Protein AF-A0A7W9QB56-F1 (afdb_monomer_lite)

Organism: NCBI:txid1042984

Sequence (72 aa):
MAIRDLAGCGVQLLTCDTSQHTRGRAAGLQVSKVATKDPGAEPDWSALDGSGPGVRTQRRARQAAAEAPTVS

Foldseek 3Di:
DDPVVCVPPLDEAEECDPVCQVVCVVVVHHYDHDHPDPPPDDPPVVVPPDPDPPPVRVVVVVVVVVPDDPDD

Structure (mmCIF, N/CA/C/O backbone):
data_AF-A0A7W9QB56-F1
#
_entry.id   AF-A0A7W9QB56-F1
#
loop_
_atom_site.group_PDB
_atom_site.id
_atom_site.type_symbol
_atom_site.label_atom_id
_atom_site.label_alt_id
_atom_site.label_comp_id
_atom_site.label_asym_id
_atom_site.label_entity_id
_atom_site.label_seq_id
_atom_site.pdbx_PDB_ins_code
_atom_site.Cartn_x
_atom_site.Cartn_y
_atom_site.Cartn_z
_atom_site.occupancy
_atom_site.B_iso_or_equiv
_atom_site.auth_seq_id
_atom_site.auth_comp_id
_atom_site.auth_asym_id
_atom_site.auth_atom_id
_atom_site.pdbx_PDB_model_num
ATOM 1 N N . MET A 1 1 ? -13.539 2.194 -14.893 1.00 44.28 1 MET A N 1
ATOM 2 C CA . MET A 1 1 ? -13.726 1.428 -13.645 1.00 44.28 1 MET A CA 1
ATOM 3 C C . MET A 1 1 ? -13.308 2.325 -12.491 1.00 44.28 1 MET A C 1
ATOM 5 O O . MET A 1 1 ? -12.240 2.922 -12.593 1.00 44.28 1 MET A O 1
ATOM 9 N N . ALA A 1 2 ? -14.163 2.535 -11.490 1.00 53.16 2 ALA A N 1
ATOM 10 C CA . ALA A 1 2 ? -13.915 3.499 -10.414 1.00 53.16 2 ALA A CA 1
ATOM 11 C C . ALA A 1 2 ? -13.547 2.762 -9.120 1.00 53.16 2 ALA A C 1
ATOM 13 O O . ALA A 1 2 ? -14.063 1.685 -8.859 1.00 53.16 2 ALA A O 1
ATOM 14 N N . ILE A 1 3 ? -12.697 3.357 -8.275 1.00 57.38 3 ILE A N 1
ATOM 15 C CA . ILE A 1 3 ? -12.221 2.777 -6.996 1.00 57.38 3 ILE A CA 1
ATOM 16 C C . ILE A 1 3 ? -13.382 2.343 -6.070 1.00 57.38 3 ILE A C 1
ATOM 18 O O . ILE A 1 3 ? -13.213 1.460 -5.235 1.00 57.38 3 ILE A O 1
ATOM 22 N N . ARG A 1 4 ? -14.585 2.904 -6.262 1.00 52.81 4 ARG A N 1
ATOM 23 C CA . ARG A 1 4 ? -15.824 2.501 -5.577 1.00 52.81 4 ARG A CA 1
ATOM 24 C C . ARG A 1 4 ? -16.210 1.035 -5.809 1.00 52.81 4 ARG A C 1
ATOM 26 O O . ARG A 1 4 ? -16.777 0.444 -4.900 1.00 52.81 4 ARG A O 1
ATOM 33 N N . ASP A 1 5 ? -15.859 0.447 -6.952 1.00 59.97 5 ASP A N 1
ATOM 34 C CA . ASP A 1 5 ? -16.170 -0.954 -7.280 1.00 59.97 5 ASP A CA 1
ATOM 35 C C . ASP A 1 5 ? -15.332 -1.951 -6.448 1.00 59.97 5 ASP A C 1
ATOM 37 O O . ASP A 1 5 ? -15.616 -3.143 -6.435 1.00 59.97 5 ASP A O 1
ATOM 41 N N . LEU A 1 6 ? -14.305 -1.467 -5.734 1.00 57.78 6 LEU A N 1
ATOM 42 C CA . LEU A 1 6 ? -13.468 -2.256 -4.822 1.00 57.78 6 LEU A CA 1
ATOM 43 C C . LEU A 1 6 ? -13.972 -2.223 -3.369 1.00 57.78 6 LEU A C 1
ATOM 45 O O . LEU A 1 6 ? -13.422 -2.921 -2.516 1.00 57.78 6 LEU A O 1
ATOM 49 N N . ALA A 1 7 ? -14.995 -1.416 -3.060 1.00 51.12 7 ALA A N 1
ATOM 50 C CA . ALA A 1 7 ? -15.566 -1.333 -1.720 1.00 51.12 7 ALA A CA 1
ATOM 51 C C . ALA A 1 7 ? -16.284 -2.649 -1.372 1.00 51.12 7 ALA A C 1
ATOM 53 O O . ALA A 1 7 ? -17.388 -2.911 -1.839 1.00 51.12 7 ALA A O 1
ATOM 54 N N . GLY A 1 8 ? -15.631 -3.490 -0.567 1.00 63.28 8 GLY A N 1
ATOM 55 C CA . GLY A 1 8 ? -16.114 -4.821 -0.174 1.00 63.28 8 GLY A CA 1
ATOM 56 C C . GLY A 1 8 ? -15.196 -5.962 -0.618 1.00 63.28 8 GLY A C 1
ATOM 57 O O . GLY A 1 8 ? -15.268 -7.056 -0.062 1.00 63.28 8 GLY A O 1
ATOM 58 N N . CYS A 1 9 ? -14.271 -5.708 -1.547 1.00 68.56 9 CYS A N 1
ATOM 59 C CA . CYS A 1 9 ? -13.166 -6.620 -1.810 1.00 68.56 9 CYS A CA 1
ATOM 60 C C . CYS A 1 9 ? -12.136 -6.456 -0.687 1.00 68.56 9 CYS A C 1
ATOM 62 O O . CYS A 1 9 ? -11.695 -5.341 -0.412 1.00 68.56 9 CYS A O 1
ATOM 64 N N . GLY A 1 10 ? -11.745 -7.552 -0.031 1.00 75.88 10 GLY A N 1
ATOM 65 C CA . GLY A 1 10 ? -10.626 -7.552 0.913 1.00 75.88 10 GLY A CA 1
ATOM 66 C C . GLY A 1 10 ? -9.331 -7.208 0.181 1.00 75.88 10 GLY A C 1
ATOM 67 O O . GLY A 1 10 ? -8.632 -8.093 -0.302 1.00 75.88 10 GLY A O 1
ATOM 68 N N . VAL A 1 11 ? -9.049 -5.917 0.029 1.00 77.94 11 VAL A N 1
ATOM 69 C CA . VAL A 1 11 ? -7.867 -5.427 -0.674 1.00 77.94 11 VAL A CA 1
ATOM 70 C C . VAL A 1 11 ? -6.676 -5.394 0.276 1.00 77.94 11 VAL A C 1
ATOM 72 O O . VAL A 1 11 ? -6.762 -4.899 1.401 1.00 77.94 11 VAL A O 1
ATOM 75 N N . GLN A 1 12 ? -5.548 -5.916 -0.198 1.00 88.88 12 GLN A N 1
ATOM 76 C CA . GLN A 1 12 ? -4.277 -5.887 0.511 1.00 88.88 12 GLN A CA 1
ATOM 77 C C . GLN A 1 12 ? -3.333 -4.892 -0.166 1.00 88.88 12 GLN A C 1
ATOM 79 O O . GLN A 1 12 ? -3.104 -4.957 -1.373 1.00 88.88 12 GLN A O 1
ATOM 84 N N . LEU A 1 13 ? -2.761 -3.985 0.621 1.00 87.00 13 LEU A N 1
ATOM 85 C CA . LEU A 1 13 ? -1.707 -3.085 0.174 1.00 87.00 13 LEU A CA 1
ATOM 86 C C . LEU A 1 13 ? -0.361 -3.821 0.203 1.00 87.00 13 LEU A C 1
ATOM 88 O O . LEU A 1 13 ? 0.119 -4.210 1.269 1.00 87.00 13 LEU A O 1
ATOM 92 N N . LEU A 1 14 ? 0.264 -3.969 -0.963 1.00 92.75 14 LEU A N 1
ATOM 93 C CA . LEU A 1 14 ? 1.642 -4.435 -1.103 1.00 92.75 14 LEU A CA 1
ATOM 94 C C . LEU A 1 14 ? 2.552 -3.223 -1.296 1.00 92.75 14 LEU A C 1
ATOM 96 O O . LEU A 1 14 ? 2.335 -2.426 -2.206 1.00 92.75 14 LEU A O 1
ATOM 100 N N . THR A 1 15 ? 3.564 -3.067 -0.447 1.00 90.31 15 THR A N 1
ATOM 101 C CA . THR A 1 15 ? 4.524 -1.961 -0.578 1.00 90.31 15 THR A CA 1
ATOM 102 C C . THR A 1 15 ? 5.913 -2.362 -0.101 1.00 90.31 15 THR A C 1
ATOM 104 O O . THR A 1 15 ? 6.047 -3.136 0.843 1.00 90.31 15 THR A O 1
ATOM 107 N N . CYS A 1 16 ? 6.956 -1.834 -0.736 1.00 90.81 16 CYS A N 1
ATOM 108 C CA . CYS A 1 16 ? 8.328 -1.899 -0.229 1.00 90.81 16 CYS A CA 1
ATOM 109 C C . CYS A 1 16 ? 8.692 -0.676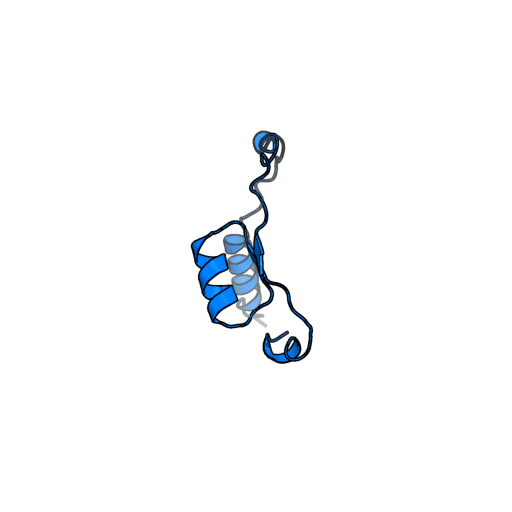 0.639 1.00 90.81 16 CYS A C 1
ATOM 111 O O . CYS A 1 16 ? 9.678 -0.720 1.376 1.00 90.81 16 CYS A O 1
ATOM 113 N N . ASP A 1 17 ? 7.882 0.391 0.607 1.00 91.06 17 ASP A N 1
ATOM 114 C CA . ASP A 1 17 ? 8.125 1.633 1.341 1.00 91.06 17 ASP A CA 1
ATOM 115 C C . ASP A 1 17 ? 7.648 1.543 2.799 1.00 91.06 17 ASP A C 1
ATOM 117 O O . ASP A 1 17 ? 6.495 1.220 3.103 1.00 91.06 17 ASP A O 1
ATOM 121 N N . THR A 1 18 ? 8.541 1.874 3.734 1.00 91.50 18 THR A N 1
ATOM 122 C CA . THR A 1 18 ? 8.247 1.817 5.174 1.00 91.50 18 THR A CA 1
ATOM 123 C C . THR A 1 18 ? 7.187 2.842 5.571 1.00 91.50 18 THR A C 1
ATOM 125 O O . THR A 1 18 ? 6.313 2.542 6.383 1.00 91.50 18 THR A O 1
ATOM 128 N N . SER A 1 19 ? 7.223 4.046 4.997 1.00 92.50 19 SER A N 1
ATOM 129 C CA . SER A 1 19 ? 6.281 5.105 5.361 1.00 92.50 19 SER A CA 1
ATOM 130 C C . SER A 1 19 ? 4.858 4.798 4.884 1.00 92.50 19 SER A C 1
ATOM 132 O O . SER A 1 19 ? 3.896 5.034 5.617 1.00 92.50 19 SER A O 1
ATOM 134 N N . GLN A 1 20 ? 4.705 4.231 3.687 1.00 91.56 20 GLN A N 1
ATOM 135 C CA . GLN A 1 20 ? 3.438 3.706 3.183 1.00 91.56 20 GLN A CA 1
ATOM 136 C C . GLN A 1 20 ? 2.936 2.539 4.029 1.00 91.56 20 GLN A C 1
ATOM 138 O O . GLN A 1 20 ? 1.746 2.503 4.337 1.00 91.56 20 GLN A O 1
ATOM 143 N N . HIS A 1 21 ? 3.823 1.637 4.464 1.00 92.19 21 HIS A N 1
ATOM 144 C CA . HIS A 1 21 ? 3.438 0.546 5.354 1.00 92.19 21 HIS A CA 1
ATOM 145 C C . HIS A 1 21 ? 2.806 1.068 6.654 1.00 92.19 21 HIS A C 1
ATOM 147 O O . HIS A 1 21 ? 1.707 0.653 7.027 1.00 92.19 21 HIS A O 1
ATOM 153 N N . THR A 1 22 ? 3.463 2.026 7.313 1.00 92.06 22 THR A N 1
ATOM 154 C CA . THR A 1 22 ? 2.972 2.632 8.559 1.00 92.06 22 THR A CA 1
ATOM 155 C C . THR A 1 22 ? 1.642 3.355 8.363 1.00 92.06 22 THR A C 1
ATOM 157 O O . THR A 1 22 ? 0.701 3.124 9.122 1.00 92.06 22 THR A O 1
ATOM 160 N N . ARG A 1 23 ? 1.520 4.196 7.325 1.00 92.69 23 ARG A N 1
ATOM 161 C CA . ARG A 1 23 ? 0.272 4.931 7.056 1.00 92.69 23 ARG A CA 1
ATOM 162 C C . ARG A 1 23 ? -0.880 4.004 6.669 1.00 92.69 23 ARG A C 1
ATOM 164 O O . ARG A 1 23 ? -1.997 4.216 7.126 1.00 92.69 23 ARG A O 1
ATOM 171 N N . GLY A 1 24 ? -0.616 2.965 5.877 1.00 90.25 24 GLY A N 1
ATOM 172 C CA . GLY A 1 24 ? -1.629 1.980 5.497 1.00 90.25 24 GLY A CA 1
ATOM 173 C C . GLY A 1 24 ? -2.162 1.207 6.704 1.00 90.25 24 GLY A C 1
ATOM 174 O O . GLY A 1 24 ? -3.373 1.058 6.846 1.00 90.25 24 GLY A O 1
ATOM 175 N N . ARG A 1 25 ? -1.276 0.800 7.626 1.00 90.31 25 ARG A N 1
ATOM 176 C CA . ARG A 1 25 ? -1.678 0.179 8.897 1.00 90.31 25 ARG A CA 1
ATOM 177 C C . ARG A 1 25 ? -2.513 1.119 9.763 1.00 90.31 25 ARG A C 1
ATOM 179 O O . ARG A 1 25 ? -3.542 0.694 10.275 1.00 90.31 25 ARG A O 1
ATOM 186 N N . ALA A 1 26 ? -2.110 2.384 9.889 1.00 86.56 26 ALA A N 1
ATOM 187 C CA . ALA A 1 26 ? -2.866 3.387 10.642 1.00 86.56 26 ALA A CA 1
ATOM 188 C C . ALA A 1 26 ? -4.269 3.646 10.056 1.00 86.56 26 ALA A C 1
ATOM 190 O O . ALA A 1 26 ? -5.196 3.942 10.800 1.00 86.56 26 ALA A O 1
ATOM 191 N N . ALA A 1 27 ? -4.440 3.485 8.740 1.00 87.38 27 ALA A N 1
ATOM 192 C CA . ALA A 1 27 ? -5.725 3.596 8.049 1.00 87.38 27 ALA A CA 1
ATOM 193 C C . ALA A 1 27 ? -6.581 2.309 8.095 1.00 87.38 27 ALA A C 1
ATOM 195 O O . ALA A 1 27 ? -7.627 2.253 7.453 1.0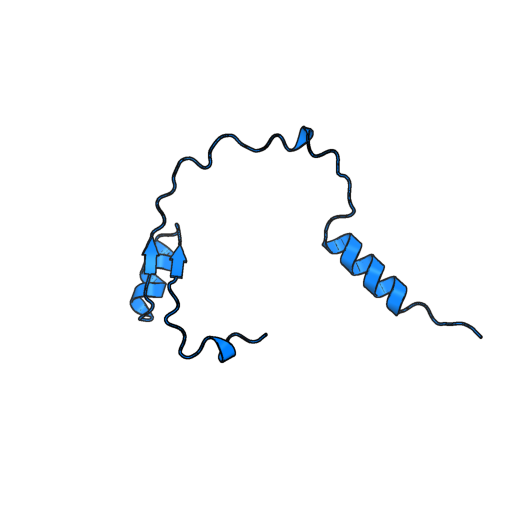0 87.38 27 ALA A O 1
ATOM 196 N N . GLY A 1 28 ? -6.145 1.267 8.815 1.00 85.19 28 GLY A N 1
ATOM 197 C CA . GLY A 1 28 ? -6.878 0.002 8.945 1.00 85.19 28 GLY A CA 1
ATOM 198 C C . GLY A 1 28 ? -6.782 -0.928 7.731 1.00 85.19 28 GLY A C 1
ATOM 199 O O . GLY A 1 28 ? -7.524 -1.904 7.651 1.00 85.19 28 GLY A O 1
ATOM 200 N N . LEU A 1 29 ? -5.872 -0.661 6.788 1.00 87.44 29 LEU A N 1
ATOM 201 C CA . LEU A 1 29 ? -5.653 -1.541 5.643 1.00 87.44 29 LEU A CA 1
ATOM 202 C C . LEU A 1 29 ? -4.878 -2.795 6.057 1.00 87.44 29 LEU A C 1
ATOM 204 O O . LEU A 1 29 ? -3.985 -2.759 6.911 1.00 87.44 29 LEU A O 1
ATOM 208 N N . GLN A 1 30 ? -5.151 -3.904 5.373 1.00 90.88 30 GLN A N 1
ATOM 209 C CA . GLN A 1 30 ? -4.260 -5.054 5.407 1.00 90.88 30 GLN A CA 1
ATOM 210 C C . GLN A 1 30 ? -3.019 -4.714 4.577 1.00 90.88 30 GLN A C 1
ATOM 212 O O . GLN A 1 30 ? -3.123 -4.477 3.376 1.00 90.88 30 GLN A O 1
ATOM 217 N N . VAL A 1 31 ? -1.849 -4.651 5.215 1.00 91.38 31 VAL A N 1
ATOM 218 C CA . VAL A 1 31 ? -0.597 -4.270 4.547 1.00 91.38 31 VAL A CA 1
ATOM 219 C C . VAL A 1 31 ? 0.448 -5.363 4.703 1.00 91.38 31 VAL A C 1
ATOM 221 O O . VAL A 1 31 ? 0.698 -5.815 5.826 1.00 91.38 31 VAL A O 1
ATOM 224 N N . SER A 1 32 ? 1.090 -5.716 3.590 1.00 93.81 32 SER A N 1
ATOM 225 C CA . SER A 1 32 ? 2.250 -6.604 3.544 1.00 93.81 32 SER A CA 1
ATOM 226 C C . SER A 1 32 ? 3.452 -5.847 2.991 1.00 93.81 32 SER A C 1
ATOM 228 O O . SER A 1 32 ? 3.392 -5.246 1.914 1.00 93.81 32 SER A O 1
ATOM 230 N N . LYS A 1 33 ? 4.561 -5.880 3.737 1.00 88.75 33 LYS A N 1
ATOM 231 C CA . LYS A 1 33 ? 5.827 -5.322 3.269 1.00 88.75 33 LYS A CA 1
ATOM 232 C C . LYS A 1 33 ? 6.477 -6.307 2.305 1.00 88.75 33 LYS A C 1
ATOM 234 O O . LYS A 1 33 ? 6.810 -7.424 2.691 1.00 88.75 33 LYS A O 1
ATOM 239 N N . VAL A 1 34 ? 6.664 -5.886 1.063 1.00 89.25 34 VAL A N 1
ATOM 240 C CA . VAL A 1 34 ? 7.435 -6.644 0.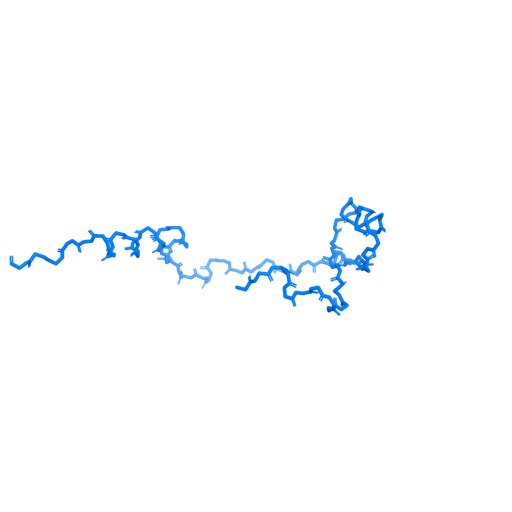081 1.00 89.25 34 VAL A CA 1
ATOM 241 C C . VAL A 1 34 ? 8.901 -6.364 0.370 1.00 89.25 34 VAL A C 1
ATOM 243 O O . VAL A 1 34 ? 9.345 -5.217 0.288 1.00 89.25 34 VAL A O 1
ATOM 246 N N . ALA A 1 35 ? 9.642 -7.399 0.766 1.00 81.06 35 ALA A N 1
ATOM 247 C CA . ALA A 1 35 ? 11.086 -7.285 0.887 1.00 81.06 35 ALA A CA 1
ATOM 248 C C . ALA A 1 35 ? 11.645 -6.860 -0.473 1.00 81.06 35 ALA A C 1
ATOM 250 O O . ALA A 1 35 ? 11.298 -7.452 -1.497 1.00 81.06 35 ALA A O 1
ATOM 251 N N . THR A 1 36 ? 12.506 -5.847 -0.489 1.00 70.06 36 THR A N 1
ATOM 252 C CA . THR A 1 36 ? 13.342 -5.562 -1.653 1.00 70.06 36 THR A CA 1
ATOM 253 C C . THR A 1 36 ? 14.294 -6.735 -1.822 1.00 70.06 36 THR A C 1
ATOM 255 O O . THR A 1 36 ? 15.382 -6.765 -1.252 1.00 70.06 36 THR A O 1
ATOM 258 N N . LYS A 1 37 ? 13.842 -7.750 -2.562 1.00 66.81 37 LYS A N 1
ATOM 259 C CA . LYS A 1 37 ? 14.743 -8.686 -3.216 1.00 66.81 37 LYS A CA 1
ATOM 260 C C . LYS A 1 37 ? 15.614 -7.867 -4.166 1.00 66.81 37 LYS A C 1
ATOM 262 O O . LYS A 1 37 ? 15.161 -6.845 -4.686 1.00 66.81 37 LYS A O 1
ATOM 267 N N . ASP A 1 38 ? 16.835 -8.335 -4.381 1.00 74.50 38 ASP A N 1
ATOM 268 C CA . ASP A 1 38 ? 17.613 -7.941 -5.548 1.00 74.50 38 ASP A CA 1
ATOM 269 C C . ASP A 1 38 ? 16.681 -7.954 -6.782 1.00 74.50 38 ASP A C 1
ATOM 271 O O . ASP A 1 38 ? 16.071 -9.003 -7.046 1.00 74.50 38 ASP A O 1
ATOM 275 N N . PRO A 1 39 ? 16.477 -6.810 -7.474 1.00 69.56 39 PRO A N 1
ATOM 276 C CA . PRO A 1 39 ? 15.589 -6.726 -8.636 1.00 69.56 39 PRO A CA 1
ATOM 277 C C . PRO A 1 39 ? 16.014 -7.667 -9.773 1.00 69.56 39 PRO A C 1
ATOM 279 O O . PRO A 1 39 ? 15.251 -7.8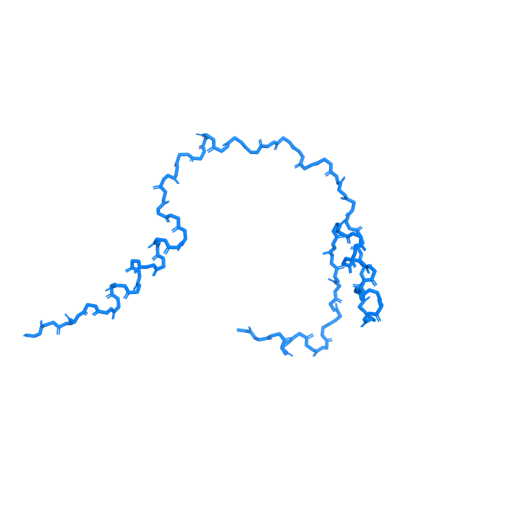60 -10.718 1.00 69.56 39 PRO A O 1
ATOM 282 N N . GLY A 1 40 ? 17.184 -8.298 -9.647 1.00 74.88 40 GLY A N 1
ATOM 283 C CA . GLY A 1 40 ? 17.808 -9.092 -10.682 1.00 74.88 40 GLY A CA 1
ATOM 284 C C . GLY A 1 40 ? 18.640 -8.195 -11.584 1.00 74.88 40 GLY A C 1
ATOM 285 O O . GLY A 1 40 ? 18.733 -6.983 -11.379 1.00 74.88 40 GLY A O 1
ATOM 286 N N . ALA A 1 41 ? 19.261 -8.803 -12.591 1.00 82.50 41 ALA A N 1
ATOM 287 C CA . ALA A 1 41 ? 19.990 -8.046 -13.593 1.00 82.50 41 ALA A CA 1
ATOM 288 C C . ALA A 1 41 ? 19.053 -7.036 -14.267 1.00 82.50 41 ALA A C 1
ATOM 290 O O . ALA A 1 41 ? 17.906 -7.358 -14.593 1.00 82.50 41 ALA A O 1
ATOM 291 N N . GLU A 1 42 ? 19.558 -5.821 -14.465 1.00 79.31 42 GLU A N 1
ATOM 292 C CA . GLU A 1 42 ? 18.857 -4.817 -15.251 1.00 79.31 42 GLU A CA 1
ATOM 293 C C . GLU A 1 42 ? 18.534 -5.401 -16.638 1.00 79.31 42 GLU A C 1
ATOM 295 O O . GLU A 1 42 ? 19.377 -6.101 -17.213 1.00 79.31 42 GLU A O 1
ATOM 300 N N . PRO A 1 43 ? 17.322 -5.175 -17.177 1.00 78.56 43 PRO A N 1
ATOM 301 C CA . PRO A 1 43 ? 17.014 -5.582 -18.538 1.00 78.56 43 PRO A CA 1
ATOM 302 C C . PRO A 1 43 ? 18.024 -4.952 -19.492 1.00 78.56 43 PRO A C 1
ATOM 304 O O . PRO A 1 43 ? 18.374 -3.782 -19.335 1.00 78.56 43 PRO A O 1
ATOM 307 N N . ASP A 1 44 ? 18.458 -5.693 -20.510 1.00 79.31 44 ASP A N 1
ATOM 308 C CA . ASP A 1 44 ? 19.209 -5.080 -21.601 1.00 79.31 44 ASP A CA 1
ATOM 309 C C . ASP A 1 44 ? 18.258 -4.202 -22.427 1.00 79.31 44 ASP A C 1
ATOM 311 O O . ASP A 1 44 ? 17.658 -4.633 -23.413 1.00 79.31 44 ASP A O 1
ATOM 315 N N . TRP A 1 45 ? 18.078 -2.955 -21.985 1.00 77.12 45 TRP A N 1
ATOM 316 C CA . TRP A 1 45 ? 17.253 -1.958 -22.665 1.00 77.12 45 TRP A CA 1
ATOM 317 C C . TRP A 1 45 ? 17.774 -1.635 -24.067 1.00 77.12 45 TRP A C 1
ATOM 319 O O . TRP A 1 45 ? 17.008 -1.157 -24.899 1.00 77.12 45 TRP A O 1
ATOM 329 N N . SER A 1 46 ? 19.048 -1.928 -24.338 1.00 72.19 46 SER A N 1
ATOM 330 C CA . SER A 1 46 ? 19.693 -1.737 -25.639 1.00 72.19 46 SER A CA 1
ATOM 331 C C . SER A 1 46 ? 19.248 -2.794 -26.653 1.00 72.19 46 SER A C 1
ATOM 333 O O . SER A 1 46 ? 19.297 -2.542 -27.851 1.00 72.19 46 SER A O 1
ATOM 335 N N . ALA A 1 47 ? 18.779 -3.958 -26.185 1.00 65.88 47 ALA A N 1
ATOM 336 C CA . ALA A 1 47 ? 18.176 -5.002 -27.014 1.00 65.88 47 ALA A CA 1
ATOM 337 C C . ALA A 1 47 ? 16.686 -4.747 -27.317 1.00 65.88 47 ALA A C 1
ATOM 339 O O . ALA A 1 47 ? 16.115 -5.386 -28.204 1.00 65.88 47 ALA A O 1
ATOM 340 N N . LEU A 1 48 ? 16.046 -3.802 -26.613 1.00 62.12 48 LEU A N 1
ATOM 341 C CA . LEU A 1 48 ? 14.736 -3.263 -26.979 1.00 62.12 48 LEU A CA 1
ATOM 342 C C . LEU A 1 48 ? 14.920 -2.183 -28.058 1.00 62.12 48 LEU A C 1
ATOM 344 O O . LEU A 1 48 ? 14.698 -0.993 -27.832 1.00 62.12 48 LEU A O 1
ATOM 348 N N . ASP A 1 49 ? 15.303 -2.611 -29.260 1.00 64.94 49 ASP A N 1
ATOM 349 C CA . ASP A 1 49 ? 15.203 -1.787 -30.465 1.00 64.94 49 ASP A CA 1
ATOM 350 C C . ASP A 1 49 ? 13.721 -1.487 -30.729 1.00 64.94 49 ASP A C 1
ATOM 352 O O . ASP A 1 49 ? 12.974 -2.233 -31.363 1.00 64.94 49 ASP A O 1
ATOM 356 N N . GLY A 1 50 ? 13.260 -0.392 -30.142 1.00 57.81 50 GLY A N 1
ATOM 357 C CA . GLY A 1 50 ? 11.861 -0.017 -30.115 1.00 57.81 50 GLY A CA 1
ATOM 358 C C . GLY A 1 50 ? 11.725 1.459 -29.821 1.00 57.81 50 GLY A C 1
ATOM 359 O O . GLY A 1 50 ? 11.096 1.841 -28.837 1.00 57.81 50 GLY A O 1
ATOM 360 N N . SER A 1 51 ? 12.298 2.291 -30.695 1.00 58.25 51 SER A N 1
ATOM 361 C CA . SER A 1 51 ? 11.983 3.720 -30.821 1.00 58.25 51 SER A CA 1
ATOM 362 C C . SER A 1 51 ? 10.526 3.891 -31.284 1.00 58.25 51 SER A C 1
ATOM 364 O O . SER A 1 51 ? 10.217 4.364 -32.374 1.00 58.25 51 SER A O 1
ATOM 366 N N . GLY A 1 52 ? 9.591 3.409 -30.470 1.00 62.19 52 GLY A N 1
ATOM 367 C CA . GLY A 1 52 ? 8.187 3.735 -30.577 1.00 62.19 52 GLY A CA 1
ATOM 368 C C . GLY A 1 52 ? 7.974 5.117 -29.964 1.00 62.19 52 GLY A C 1
ATOM 369 O O . GLY A 1 52 ? 8.591 5.434 -28.942 1.00 62.19 52 GLY A O 1
ATOM 370 N N . PRO A 1 53 ? 7.104 5.964 -30.538 1.00 63.75 53 PRO A N 1
ATOM 371 C CA . PRO A 1 53 ? 6.760 7.231 -29.915 1.00 63.75 53 PRO A CA 1
ATOM 372 C C . PRO A 1 53 ? 6.267 6.947 -28.495 1.00 63.75 53 PRO A C 1
ATOM 374 O O . PRO A 1 53 ? 5.271 6.245 -28.316 1.00 63.75 53 PRO A O 1
ATOM 377 N N . GLY A 1 54 ? 6.974 7.474 -27.487 1.00 69.25 54 GLY A N 1
ATOM 378 C CA . GLY A 1 54 ? 6.620 7.260 -26.085 1.00 69.25 54 GLY A CA 1
ATOM 379 C C . GLY A 1 54 ? 5.136 7.539 -25.846 1.00 69.25 54 GLY A C 1
ATOM 380 O O . GLY A 1 54 ? 4.535 8.364 -26.534 1.00 69.25 54 GLY A O 1
ATOM 381 N N . VAL A 1 55 ? 4.530 6.870 -24.862 1.00 75.00 55 VAL A N 1
ATOM 382 C CA . VAL A 1 55 ? 3.068 6.838 -24.629 1.00 75.00 55 VAL A CA 1
ATOM 3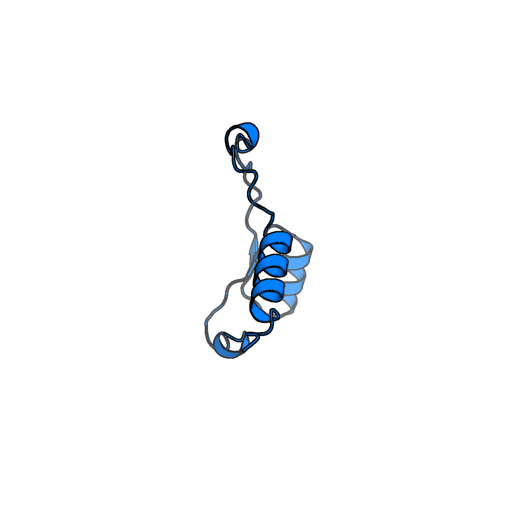83 C C . VAL A 1 55 ? 2.396 8.223 -24.717 1.00 75.00 55 VAL A C 1
ATOM 385 O O . VAL A 1 55 ? 1.273 8.358 -25.203 1.00 75.00 55 VAL A O 1
ATOM 388 N N . ARG A 1 56 ? 3.097 9.289 -24.306 1.00 70.69 56 ARG A N 1
ATOM 389 C CA . ARG A 1 56 ? 2.636 10.685 -24.415 1.00 70.69 56 ARG A CA 1
ATOM 390 C C . ARG A 1 56 ? 2.529 11.188 -25.862 1.00 70.69 56 ARG A C 1
ATOM 392 O O . ARG A 1 56 ? 1.542 11.839 -26.198 1.00 70.69 56 ARG A O 1
ATOM 399 N N . THR A 1 57 ? 3.506 10.879 -26.709 1.00 75.31 57 THR A N 1
ATOM 400 C CA . THR A 1 57 ? 3.518 11.203 -28.143 1.00 75.31 57 THR A CA 1
ATOM 401 C C . THR A 1 57 ? 2.415 10.443 -28.875 1.00 75.31 57 THR A C 1
ATOM 403 O O . THR A 1 57 ? 1.662 11.046 -29.638 1.00 75.31 57 THR A O 1
ATOM 406 N N . GLN A 1 58 ? 2.224 9.156 -28.564 1.00 72.75 58 GLN A N 1
ATOM 407 C CA . GLN A 1 58 ? 1.134 8.358 -29.135 1.00 72.75 58 GLN A CA 1
ATOM 408 C C . GLN A 1 58 ? -0.250 8.893 -28.729 1.00 72.75 58 GLN A C 1
ATOM 410 O O . GLN A 1 58 ? -1.163 8.965 -29.554 1.00 72.75 58 GLN A O 1
ATOM 415 N N . ARG A 1 59 ? -0.402 9.341 -27.474 1.00 75.94 59 ARG A N 1
ATOM 416 C CA . ARG A 1 59 ? -1.638 9.982 -27.002 1.00 75.94 59 ARG A CA 1
ATOM 417 C C . ARG A 1 59 ? -1.928 11.284 -27.752 1.00 75.94 59 ARG A C 1
ATOM 419 O O . ARG A 1 59 ? -3.068 11.493 -28.154 1.00 75.94 59 ARG A O 1
ATOM 426 N N . ARG A 1 60 ? -0.909 12.124 -27.976 1.00 79.25 60 ARG A N 1
ATOM 427 C CA . ARG A 1 60 ? -1.041 13.377 -28.740 1.00 79.25 60 ARG A CA 1
ATOM 428 C C . ARG A 1 60 ? -1.442 13.115 -30.195 1.00 79.25 60 ARG A C 1
ATOM 430 O O . ARG A 1 60 ? -2.343 13.779 -30.690 1.00 79.25 60 ARG A O 1
ATOM 437 N N . ALA A 1 61 ? -0.835 12.124 -30.849 1.00 77.19 61 ALA A N 1
ATOM 438 C CA . ALA A 1 61 ? -1.179 11.749 -32.222 1.00 77.19 61 ALA A CA 1
ATOM 439 C C . ALA A 1 61 ? -2.637 11.271 -32.352 1.00 77.19 61 ALA A C 1
ATOM 441 O O . ALA A 1 61 ? -3.335 11.667 -33.279 1.00 77.19 61 ALA A O 1
ATOM 442 N N . ARG A 1 62 ? -3.130 10.478 -31.387 1.00 74.81 62 ARG A N 1
ATOM 443 C CA . ARG A 1 62 ? -4.531 10.026 -31.370 1.00 74.81 62 ARG A CA 1
ATOM 444 C C . ARG A 1 62 ? -5.519 11.181 -31.180 1.00 74.81 62 ARG A C 1
ATOM 446 O O . ARG A 1 62 ? -6.583 11.159 -31.784 1.00 74.81 62 ARG A O 1
ATOM 453 N N . GLN A 1 63 ? -5.176 12.171 -30.355 1.00 79.06 63 GLN A N 1
ATOM 454 C CA . GLN A 1 63 ? -6.011 13.361 -30.160 1.00 79.06 63 GLN A CA 1
ATOM 455 C C . GLN A 1 63 ? -6.055 14.229 -31.422 1.00 79.06 63 GLN A C 1
ATOM 457 O O . GLN A 1 63 ? -7.141 14.560 -31.875 1.00 79.06 63 GLN A O 1
ATOM 462 N N . ALA A 1 64 ? -4.903 14.493 -32.046 1.00 73.62 64 ALA A N 1
ATOM 463 C CA . ALA A 1 64 ? -4.834 15.257 -33.292 1.00 73.62 64 ALA A CA 1
ATOM 464 C C . ALA A 1 64 ? -5.600 14.583 -34.448 1.00 73.62 64 ALA A C 1
ATOM 466 O O . ALA A 1 64 ? -6.247 15.262 -35.237 1.00 73.62 64 ALA A O 1
ATOM 467 N N . ALA A 1 65 ? -5.578 13.248 -34.525 1.00 71.44 65 ALA A N 1
ATOM 468 C CA . ALA A 1 65 ? -6.348 12.495 -35.518 1.00 71.44 65 ALA A CA 1
ATOM 469 C C . ALA A 1 65 ? -7.869 12.537 -35.272 1.00 71.44 65 ALA A C 1
ATOM 471 O O . ALA A 1 65 ? -8.636 12.425 -36.222 1.00 71.44 65 ALA A O 1
ATOM 472 N N . ALA A 1 66 ? -8.310 12.700 -34.021 1.00 70.88 66 ALA A N 1
ATOM 473 C CA . ALA A 1 66 ? -9.726 12.844 -33.673 1.00 70.88 66 ALA A CA 1
ATOM 474 C C . ALA A 1 66 ? -10.255 14.278 -33.872 1.00 70.88 66 ALA A C 1
ATOM 476 O O . ALA A 1 66 ? -11.464 14.484 -33.903 1.00 70.88 66 ALA A O 1
ATOM 477 N N . GLU A 1 67 ? -9.356 15.256 -33.991 1.00 58.78 67 GLU A N 1
ATOM 478 C CA . GLU A 1 67 ? -9.664 16.684 -34.133 1.00 58.78 67 GLU A CA 1
ATOM 479 C C . GLU A 1 67 ? -9.525 17.174 -35.588 1.00 58.78 67 GLU A C 1
ATOM 481 O O . GLU A 1 67 ? -9.851 18.319 -35.894 1.00 58.78 67 GLU A O 1
ATOM 486 N N . ALA A 1 68 ? -9.072 16.308 -36.505 1.00 51.94 68 ALA A N 1
ATOM 487 C CA . ALA A 1 68 ? -9.036 16.607 -37.930 1.00 51.94 68 ALA A CA 1
ATOM 488 C C . ALA A 1 68 ? -10.477 16.704 -38.480 1.00 51.94 68 ALA A C 1
ATOM 490 O O . ALA A 1 68 ? -11.209 15.712 -38.434 1.00 51.94 68 ALA A O 1
ATOM 491 N N . PRO A 1 69 ? -10.911 17.865 -39.007 1.00 54.44 69 PRO A N 1
ATOM 492 C CA . PRO A 1 69 ? -12.232 17.993 -39.603 1.00 54.44 69 PRO A CA 1
ATOM 493 C C . PRO A 1 69 ? -12.321 17.115 -40.855 1.00 54.44 69 PRO A C 1
ATOM 495 O O . PRO A 1 69 ? -11.491 17.211 -41.759 1.00 54.44 69 PRO A O 1
ATOM 4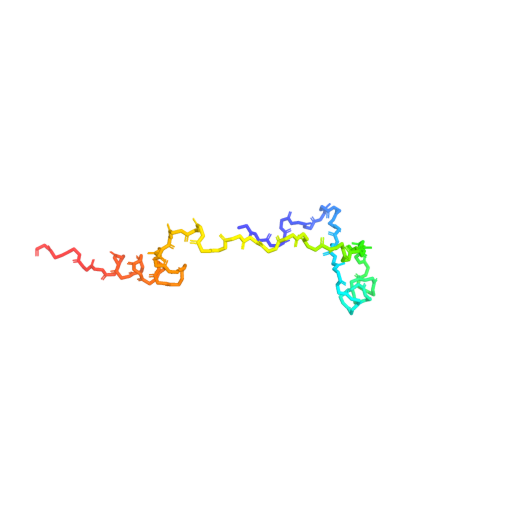98 N N . THR A 1 70 ? -13.356 16.279 -40.931 1.00 58.38 70 THR A N 1
ATOM 499 C CA . THR A 1 70 ? -13.840 15.732 -42.201 1.00 58.38 70 THR A CA 1
ATOM 500 C C . THR A 1 70 ? -14.332 16.902 -43.046 1.00 58.38 70 THR A C 1
ATOM 502 O O . THR A 1 70 ? -15.460 17.365 -42.877 1.00 58.38 70 THR A O 1
ATOM 505 N N . VAL A 1 71 ? -13.462 17.429 -43.903 1.00 47.38 71 VAL A N 1
ATOM 506 C CA . VAL A 1 71 ? -13.843 18.417 -44.913 1.00 47.38 71 VAL A CA 1
ATOM 507 C C . VAL A 1 71 ? -14.633 17.674 -45.995 1.00 47.38 71 VAL A C 1
ATOM 509 O O . VAL A 1 71 ? -14.089 16.778 -46.642 1.00 47.38 71 VAL A O 1
ATOM 512 N N . SER A 1 72 ? -15.930 17.989 -46.102 1.00 43.25 72 SER A N 1
ATOM 513 C CA . SER A 1 72 ? -16.762 17.727 -47.290 1.00 43.25 72 SER A CA 1
ATOM 514 C C . SER A 1 72 ? -16.467 18.738 -48.388 1.00 43.25 72 SER A C 1
ATOM 516 O O . SER A 1 72 ? -16.114 19.886 -48.032 1.00 43.25 72 SER A O 1
#

Radius of gyration: 21.16 Å; chains: 1; bounding box: 37×28×58 Å

pLDDT: mean 74.4, std 13.84, range [43.25, 93.81]

Secondary structure (DSSP, 8-state):
--GGGGBTB--EEEES-HHHHHHHHHTT-EEEE-------SPP-TTS----PPPHHHHHHHHHHHHHS----